Protein AF-A0AAV2AM81-F1 (afdb_monomer_lite)

Organism: NCBI:txid280406

Foldseek 3Di:
DPPVVVVVVVVVVVVVVVVVVVVVVVVVVVPPPVVPVVVPDPQDAAAPDQDPDPVNNVRYDDHDDDDDCVVVVVVVVVVPDDDPDPPPDDDD

Radius of gyration: 35.67 Å; chains: 1; bounding box: 86×50×82 Å

Secondary structure (DSSP, 8-state):
--HHHHHHHHHHHHHHHHHHHHHHHHHHHHS---TTTTS-PPPP-BSS---SSHHHHTTBPPPPPPP--HHHHHHHHHHTSPP---------

InterPro domains:
  IPR013169 mRNA splicing factor Cwf18-like [PF08315] (9-87)
  IPR013169 mRNA splicing factor Cwf18-like [PTHR31551] (5-90)

Sequence (92 aa):
MDVESTKADEEARKRRERLKNLRNRISENQNGEDENVDEALPKPVFRNYTPLDEDLRLNQLPKPKPESVESEVQEQLEAAKPEPLIEEVEKD

Structure (mmCIF, N/CA/C/O backbone):
data_AF-A0AAV2AM81-F1
#
_entry.id   AF-A0AAV2AM81-F1
#
loop_
_atom_site.group_PDB
_atom_site.id
_atom_site.type_symbol
_atom_site.label_atom_id
_atom_site.label_alt_id
_atom_site.label_comp_id
_atom_site.label_asym_id
_atom_site.label_entity_id
_atom_site.label_seq_id
_atom_site.pdbx_PDB_ins_code
_atom_site.Cartn_x
_atom_site.Cartn_y
_atom_site.Cartn_z
_atom_site.occupancy
_atom_site.B_iso_or_equiv
_atom_site.auth_seq_id
_atom_site.auth_comp_id
_atom_site.auth_asym_id
_atom_site.auth_atom_id
_atom_site.pdbx_PDB_model_num
ATOM 1 N N . MET A 1 1 ? 59.242 2.074 -10.627 1.00 49.72 1 MET A N 1
ATOM 2 C CA . MET A 1 1 ? 58.076 2.843 -10.144 1.00 49.72 1 MET A CA 1
ATOM 3 C C . MET A 1 1 ? 56.806 2.214 -10.725 1.00 49.72 1 MET A C 1
ATOM 5 O O . MET A 1 1 ? 56.129 2.856 -11.507 1.00 49.72 1 MET A O 1
ATOM 9 N N . ASP A 1 2 ? 56.489 0.951 -10.410 1.00 58.41 2 ASP A N 1
ATOM 10 C CA . ASP A 1 2 ? 55.578 0.189 -11.298 1.00 58.41 2 ASP A CA 1
ATOM 11 C C . ASP A 1 2 ? 54.544 -0.685 -10.569 1.00 58.41 2 ASP A C 1
ATOM 13 O O . ASP A 1 2 ? 53.652 -1.234 -11.202 1.00 58.41 2 ASP A O 1
ATOM 17 N N . VAL A 1 3 ? 54.612 -0.807 -9.238 1.00 62.00 3 VAL A N 1
ATOM 18 C CA . VAL A 1 3 ? 53.715 -1.699 -8.471 1.00 62.00 3 VAL A CA 1
ATOM 19 C C . VAL A 1 3 ? 52.370 -1.034 -8.143 1.00 62.00 3 VAL A C 1
ATOM 21 O O . VAL A 1 3 ? 51.341 -1.700 -8.078 1.00 62.00 3 VAL A O 1
ATOM 24 N N . GLU A 1 4 ? 52.343 0.288 -7.959 1.00 61.59 4 GLU A N 1
ATOM 25 C CA . GLU A 1 4 ? 51.088 1.018 -7.718 1.00 61.59 4 GLU A CA 1
ATOM 26 C C . GLU A 1 4 ? 50.270 1.223 -8.997 1.00 61.59 4 GLU A C 1
ATOM 28 O O . GLU A 1 4 ? 49.045 1.135 -8.939 1.00 61.59 4 GLU A O 1
ATOM 33 N N . SER A 1 5 ? 50.923 1.412 -10.154 1.00 66.06 5 SER A N 1
ATOM 34 C CA . SER A 1 5 ? 50.223 1.514 -11.444 1.00 66.06 5 SER A CA 1
ATOM 35 C C . SER A 1 5 ? 49.490 0.217 -11.765 1.00 66.06 5 SER A C 1
ATOM 37 O O . SER A 1 5 ? 48.307 0.247 -12.079 1.00 66.06 5 SER A O 1
ATOM 39 N N . THR A 1 6 ? 50.140 -0.937 -11.593 1.00 74.62 6 THR A N 1
ATOM 40 C CA . THR A 1 6 ? 49.515 -2.237 -11.873 1.00 74.62 6 THR A CA 1
ATOM 41 C C . THR A 1 6 ? 48.354 -2.534 -10.928 1.00 74.62 6 THR A C 1
ATOM 43 O O . THR A 1 6 ? 47.311 -3.007 -11.376 1.00 74.62 6 THR A O 1
ATOM 46 N N . LYS A 1 7 ? 48.475 -2.188 -9.640 1.00 85.88 7 LYS A N 1
ATOM 47 C CA . LYS A 1 7 ? 47.381 -2.319 -8.667 1.00 85.88 7 LYS A CA 1
ATOM 48 C C . LYS A 1 7 ? 46.186 -1.422 -9.016 1.00 85.88 7 LYS A C 1
ATOM 50 O O . LYS A 1 7 ? 45.044 -1.880 -8.955 1.00 85.88 7 LYS A O 1
ATOM 55 N N . ALA A 1 8 ? 46.440 -0.173 -9.406 1.00 88.38 8 ALA A N 1
ATOM 56 C CA . ALA A 1 8 ? 45.399 0.756 -9.843 1.00 88.38 8 ALA A CA 1
ATOM 57 C C . ALA A 1 8 ? 44.722 0.283 -11.144 1.00 88.38 8 ALA A C 1
ATOM 59 O O . ALA A 1 8 ? 43.496 0.335 -11.264 1.00 88.38 8 ALA A O 1
ATOM 60 N N . ASP A 1 9 ? 45.499 -0.251 -12.087 1.00 87.94 9 ASP A N 1
ATOM 61 C CA . ASP A 1 9 ? 45.001 -0.797 -13.350 1.00 87.94 9 ASP A CA 1
ATOM 62 C C . ASP A 1 9 ? 44.141 -2.054 -13.137 1.00 87.94 9 ASP A C 1
ATOM 64 O O . ASP A 1 9 ? 43.086 -2.216 -13.762 1.00 87.94 9 ASP A O 1
ATOM 68 N N . GLU A 1 10 ? 44.541 -2.938 -12.220 1.00 89.75 10 GLU A N 1
ATOM 69 C CA . GLU A 1 10 ? 43.754 -4.107 -11.819 1.00 89.75 10 GLU A CA 1
ATOM 70 C C . GLU A 1 10 ? 42.433 -3.715 -11.148 1.00 89.75 10 GLU A C 1
ATOM 72 O O . GLU A 1 10 ? 41.380 -4.285 -11.455 1.00 89.75 10 GLU A O 1
ATOM 77 N N . GL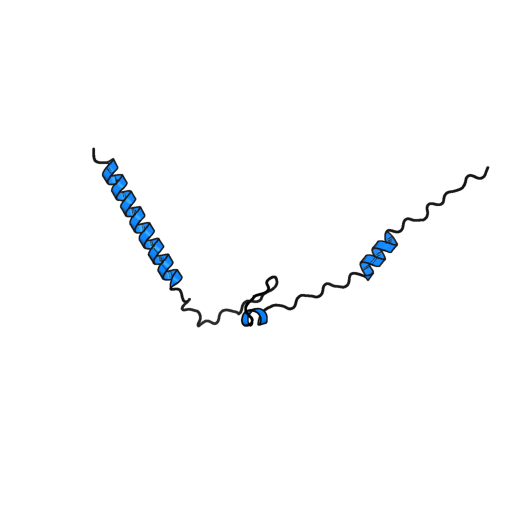U A 1 11 ? 42.456 -2.726 -10.253 1.00 92.44 11 GLU A N 1
ATOM 78 C CA . GLU A 1 11 ? 41.252 -2.222 -9.592 1.00 92.44 11 GLU A CA 1
ATOM 79 C C . GLU A 1 11 ? 40.297 -1.549 -10.590 1.00 92.44 11 GLU A C 1
ATOM 81 O O . GLU A 1 11 ? 39.084 -1.790 -10.562 1.00 92.44 11 GLU A O 1
ATOM 86 N N . ALA A 1 12 ? 40.836 -0.789 -11.548 1.00 94.25 12 ALA A N 1
ATOM 87 C CA . ALA A 1 12 ? 40.061 -0.184 -12.625 1.00 94.25 12 ALA A CA 1
ATOM 88 C C . ALA A 1 12 ? 39.377 -1.239 -13.512 1.00 94.25 12 ALA A C 1
ATOM 90 O O . ALA A 1 12 ? 38.212 -1.064 -13.893 1.00 94.25 12 ALA A O 1
ATOM 91 N N . ARG A 1 13 ? 40.051 -2.362 -13.806 1.00 91.56 13 ARG A N 1
ATOM 92 C CA . ARG A 1 13 ? 39.452 -3.494 -14.540 1.00 91.56 13 ARG A CA 1
ATOM 93 C C . ARG A 1 13 ? 38.325 -4.153 -13.751 1.00 91.56 13 ARG A C 1
ATOM 95 O O . ARG A 1 13 ? 37.225 -4.284 -14.287 1.00 91.56 13 ARG A O 1
ATOM 102 N N . LYS A 1 14 ? 38.543 -4.460 -12.467 1.00 94.44 14 LYS A N 1
ATOM 103 C CA . LYS A 1 14 ? 37.504 -5.028 -11.584 1.00 94.44 14 LYS A CA 1
ATOM 104 C C . LYS A 1 14 ? 36.280 -4.116 -11.488 1.00 94.44 14 LYS A C 1
ATOM 106 O O . LYS A 1 14 ? 35.143 -4.582 -11.567 1.00 94.44 14 LYS A O 1
ATOM 111 N N . ARG A 1 15 ? 36.488 -2.798 -11.370 1.00 94.50 15 ARG A N 1
ATOM 112 C CA . ARG A 1 15 ? 35.398 -1.809 -11.372 1.00 94.50 15 ARG A CA 1
ATOM 113 C C . ARG A 1 15 ? 34.638 -1.816 -12.696 1.00 94.50 15 ARG A C 1
ATOM 115 O O . ARG A 1 15 ? 33.409 -1.792 -12.685 1.00 94.50 15 ARG A O 1
ATOM 122 N N . ARG A 1 16 ? 35.345 -1.867 -13.827 1.00 94.69 16 ARG A N 1
ATOM 123 C CA . ARG A 1 16 ? 34.736 -1.893 -15.163 1.00 94.69 16 ARG A CA 1
ATOM 124 C C . ARG A 1 16 ? 33.874 -3.137 -15.370 1.00 94.69 16 ARG A C 1
ATOM 126 O O . ARG A 1 16 ? 32.750 -3.010 -15.844 1.00 94.69 16 ARG A O 1
ATOM 133 N N . GLU A 1 17 ? 34.359 -4.309 -14.974 1.00 94.94 17 GLU A N 1
ATOM 134 C CA . GLU A 1 17 ? 33.599 -5.563 -15.052 1.00 94.94 17 GLU A CA 1
ATOM 135 C C . GLU A 1 17 ? 32.368 -5.540 -14.145 1.00 94.94 17 GLU A C 1
ATOM 137 O O . GLU A 1 17 ? 31.266 -5.858 -14.592 1.00 94.94 17 GLU A O 1
ATOM 142 N N . ARG A 1 18 ? 32.515 -5.063 -12.902 1.00 95.88 18 ARG A N 1
ATOM 143 C CA . ARG A 1 18 ? 31.387 -4.895 -11.975 1.00 95.88 18 ARG A CA 1
ATOM 144 C C . ARG A 1 18 ? 30.308 -3.981 -12.551 1.00 95.88 18 ARG A C 1
ATOM 146 O O . ARG A 1 18 ? 29.127 -4.310 -12.473 1.00 95.88 18 ARG A O 1
ATOM 153 N N . LEU A 1 19 ? 30.705 -2.849 -13.132 1.00 95.19 19 LEU A N 1
ATOM 154 C CA . LEU A 1 19 ? 29.779 -1.900 -13.753 1.00 95.19 19 LEU A CA 1
ATOM 155 C C . LEU A 1 19 ? 29.127 -2.474 -15.015 1.00 95.19 19 LEU A C 1
ATOM 157 O O . 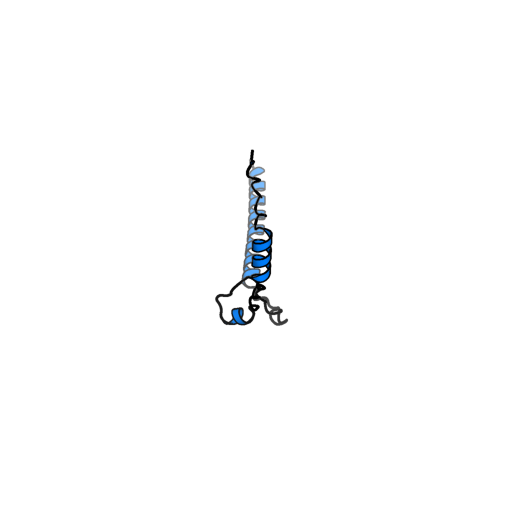LEU A 1 19 ? 27.939 -2.249 -15.227 1.00 95.19 19 LEU A O 1
ATOM 161 N N . LYS A 1 20 ? 29.863 -3.248 -15.822 1.00 94.69 20 LYS A N 1
ATOM 162 C CA . LYS A 1 20 ? 29.311 -3.948 -16.990 1.00 94.69 20 LYS A CA 1
ATOM 163 C C . LYS A 1 20 ? 28.252 -4.971 -16.572 1.00 94.69 20 LYS A C 1
ATOM 165 O O . LYS A 1 20 ? 27.157 -4.953 -17.118 1.00 94.69 20 LYS A O 1
ATOM 170 N N . ASN A 1 21 ? 28.534 -5.787 -15.557 1.00 93.31 21 ASN A N 1
ATOM 171 C CA . ASN A 1 21 ? 27.581 -6.770 -15.034 1.00 93.31 21 ASN A CA 1
ATOM 172 C C . ASN A 1 21 ? 26.352 -6.101 -14.405 1.00 93.31 21 ASN A C 1
ATOM 174 O O . ASN A 1 21 ? 25.235 -6.577 -14.580 1.00 93.31 21 ASN A O 1
ATOM 178 N N . LEU A 1 22 ? 26.543 -4.977 -13.706 1.00 89.50 22 LEU A N 1
ATOM 179 C CA . LEU A 1 22 ? 25.435 -4.195 -13.160 1.00 89.50 22 LEU A CA 1
ATOM 180 C C . LEU A 1 22 ? 24.557 -3.614 -14.274 1.00 89.50 22 LEU A C 1
ATOM 182 O O . LEU A 1 22 ? 23.338 -3.705 -14.190 1.00 89.50 22 LEU A O 1
ATOM 186 N N . ARG A 1 23 ? 25.164 -3.059 -15.330 1.00 91.75 23 ARG A N 1
ATOM 187 C CA . ARG A 1 23 ? 24.433 -2.533 -16.488 1.00 91.75 23 ARG A CA 1
ATOM 188 C C . ARG A 1 23 ? 23.660 -3.634 -17.211 1.00 91.75 23 ARG A C 1
ATOM 190 O O . ARG A 1 23 ? 22.501 -3.407 -17.525 1.00 91.75 23 ARG A O 1
ATOM 197 N N . ASN A 1 24 ? 24.273 -4.801 -17.413 1.00 88.25 24 ASN A N 1
ATOM 198 C CA . ASN A 1 24 ? 23.619 -5.954 -18.030 1.00 88.25 24 ASN A CA 1
ATOM 199 C C . ASN A 1 24 ? 22.416 -6.429 -17.204 1.00 88.25 24 ASN A C 1
ATOM 201 O O . ASN A 1 24 ? 21.334 -6.583 -17.753 1.00 88.25 24 ASN A O 1
ATOM 205 N N . ARG A 1 25 ? 22.567 -6.554 -15.879 1.00 85.31 25 ARG A N 1
ATOM 206 C CA . ARG A 1 25 ? 21.458 -6.916 -14.985 1.00 85.31 25 ARG A CA 1
ATOM 207 C C . ARG A 1 25 ? 20.333 -5.886 -15.014 1.00 85.31 25 ARG A C 1
ATOM 209 O O . ARG A 1 25 ? 19.170 -6.255 -14.991 1.00 85.31 25 ARG A O 1
ATOM 216 N N . ILE A 1 26 ? 20.665 -4.595 -15.043 1.00 85.06 26 ILE A N 1
ATOM 217 C CA . ILE A 1 26 ? 19.657 -3.534 -15.145 1.00 85.06 26 ILE A CA 1
ATOM 218 C C . ILE A 1 26 ? 18.948 -3.609 -16.499 1.00 85.06 26 ILE A C 1
ATOM 220 O O . ILE A 1 26 ? 17.735 -3.487 -16.516 1.00 85.06 26 ILE A O 1
ATOM 224 N N . SER A 1 27 ? 19.656 -3.850 -17.609 1.00 79.38 27 SER A N 1
ATOM 225 C CA . SER A 1 27 ? 19.012 -4.010 -18.919 1.00 79.38 27 SER A CA 1
ATOM 226 C C . SER A 1 27 ? 18.168 -5.281 -19.021 1.00 79.38 27 SER A C 1
ATOM 228 O O . SER A 1 27 ? 17.095 -5.233 -19.604 1.00 79.38 27 SER A O 1
ATOM 230 N N . GLU A 1 28 ? 18.603 -6.393 -18.423 1.00 75.44 28 GLU A N 1
ATOM 231 C CA . GLU A 1 28 ? 17.812 -7.629 -18.322 1.00 75.44 28 GLU A CA 1
ATOM 232 C C . GLU A 1 28 ? 16.553 -7.400 -17.481 1.00 75.44 28 GLU A C 1
ATOM 234 O O . GLU A 1 28 ? 15.468 -7.793 -17.879 1.00 75.44 28 GLU A O 1
ATOM 239 N N . ASN A 1 29 ? 16.671 -6.680 -16.363 1.00 68.19 29 ASN A N 1
ATOM 240 C CA . ASN A 1 29 ? 15.545 -6.368 -15.485 1.00 68.19 29 ASN A CA 1
ATOM 241 C C . ASN A 1 29 ? 14.643 -5.238 -16.023 1.0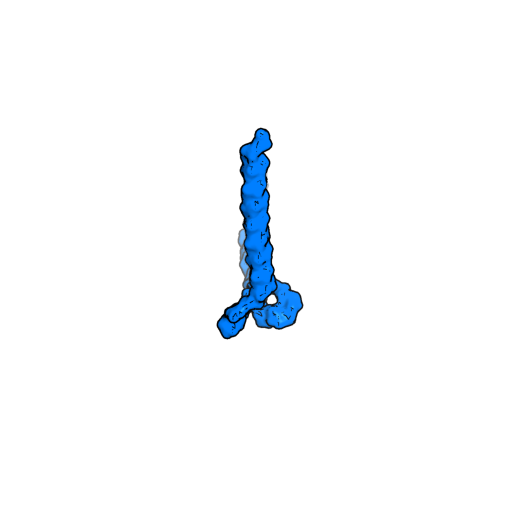0 68.19 29 ASN A C 1
ATOM 243 O O . ASN A 1 29 ? 13.520 -5.088 -15.563 1.00 68.19 29 ASN A O 1
ATOM 247 N N . GLN A 1 30 ? 15.129 -4.422 -16.964 1.00 63.84 30 GLN A N 1
ATOM 248 C CA . GLN A 1 30 ? 14.334 -3.424 -17.696 1.00 63.84 30 GLN A CA 1
ATOM 249 C C . GLN A 1 30 ? 13.587 -4.043 -18.881 1.00 63.84 30 GLN A C 1
ATOM 251 O O . GLN A 1 30 ? 12.515 -3.559 -19.220 1.00 63.84 30 GLN A O 1
ATOM 256 N N . ASN A 1 31 ? 14.138 -5.106 -19.473 1.00 52.84 31 ASN A N 1
ATOM 257 C CA . ASN A 1 31 ? 13.466 -5.940 -20.472 1.00 52.84 31 ASN A CA 1
ATOM 258 C C . ASN A 1 31 ? 12.663 -7.085 -19.844 1.00 52.84 31 ASN A C 1
ATOM 260 O O . ASN A 1 31 ? 12.106 -7.893 -20.577 1.00 52.84 31 ASN A O 1
ATOM 264 N N . GLY A 1 32 ? 12.607 -7.159 -18.511 1.00 51.62 32 GLY A N 1
ATOM 265 C CA . GLY A 1 32 ? 11.697 -8.025 -17.779 1.00 51.62 32 GLY A CA 1
ATOM 266 C C . GLY A 1 32 ? 10.263 -7.531 -17.940 1.00 51.62 32 GLY A C 1
ATOM 267 O O . GLY A 1 32 ? 9.647 -7.077 -16.980 1.00 51.62 32 GLY A O 1
ATOM 268 N N . GLU A 1 33 ? 9.725 -7.629 -19.157 1.00 54.94 33 GLU A N 1
ATOM 269 C CA . GLU A 1 33 ? 8.405 -8.227 -19.282 1.00 54.94 33 GLU A CA 1
ATOM 270 C C . GLU A 1 33 ? 8.529 -9.550 -18.534 1.00 54.94 33 GLU A C 1
ATOM 272 O O . GLU A 1 33 ? 9.322 -10.415 -18.894 1.00 54.94 33 GLU A O 1
ATOM 277 N N . ASP A 1 34 ? 7.909 -9.600 -17.363 1.00 55.66 34 ASP A N 1
ATOM 278 C CA . ASP A 1 34 ? 7.917 -10.755 -16.487 1.00 55.66 34 ASP A CA 1
ATOM 279 C C . ASP A 1 34 ? 7.335 -11.923 -17.292 1.00 55.66 34 ASP A C 1
ATOM 281 O O . ASP A 1 34 ? 6.127 -12.062 -17.365 1.00 55.66 34 ASP A O 1
ATOM 285 N N . GLU A 1 35 ? 8.147 -12.736 -17.976 1.00 53.28 35 GLU A N 1
ATOM 286 C CA . GLU A 1 35 ? 7.680 -13.827 -18.859 1.00 53.28 35 GLU A CA 1
ATOM 287 C C . GLU A 1 35 ? 6.892 -14.928 -18.098 1.00 53.28 35 GLU A C 1
ATOM 289 O O . GLU A 1 35 ? 6.554 -15.963 -18.660 1.00 53.28 35 GLU A O 1
ATOM 294 N N . ASN A 1 36 ? 6.553 -14.693 -16.824 1.00 51.12 36 ASN A N 1
ATOM 295 C CA . ASN A 1 36 ? 5.590 -15.441 -16.021 1.00 51.12 36 ASN A CA 1
ATOM 296 C C . ASN A 1 36 ? 4.243 -14.701 -15.830 1.00 51.12 36 ASN A C 1
ATOM 298 O O . ASN A 1 36 ? 3.501 -15.047 -14.913 1.00 51.12 36 ASN A O 1
ATOM 302 N N . VAL A 1 37 ? 3.867 -13.710 -16.660 1.00 54.72 37 VAL A N 1
ATOM 303 C CA . VAL A 1 37 ? 2.501 -13.122 -16.592 1.00 54.72 37 VAL A CA 1
ATOM 304 C C . VAL A 1 37 ? 1.397 -14.128 -16.974 1.00 54.72 37 VAL A C 1
ATOM 306 O O . VAL A 1 37 ? 0.219 -13.864 -16.727 1.00 54.72 37 VAL A O 1
ATOM 309 N N . ASP A 1 38 ? 1.752 -15.285 -17.544 1.00 54.47 38 ASP A N 1
ATOM 310 C CA . ASP A 1 38 ? 0.802 -16.344 -17.915 1.00 54.47 38 ASP A CA 1
ATOM 311 C C . ASP A 1 38 ? 0.312 -17.178 -16.714 1.00 54.47 38 ASP A C 1
ATOM 313 O O . ASP A 1 38 ? -0.769 -17.772 -16.769 1.00 54.47 38 ASP A O 1
ATOM 317 N N . GLU A 1 39 ? 1.033 -17.173 -15.587 1.00 62.16 39 GLU A N 1
ATOM 318 C CA . GLU A 1 39 ? 0.485 -17.622 -14.305 1.00 62.16 39 GLU A CA 1
ATOM 319 C C . GLU A 1 39 ? -0.215 -16.433 -13.649 1.00 62.16 39 GLU A C 1
ATOM 321 O O . GLU A 1 39 ? 0.377 -15.697 -12.866 1.00 62.16 39 GLU A O 1
ATOM 326 N N . ALA A 1 40 ? -1.479 -16.219 -14.031 1.00 75.56 40 ALA A N 1
ATOM 327 C CA . ALA A 1 40 ? -2.302 -15.080 -13.629 1.00 75.56 40 ALA A CA 1
ATOM 328 C C . ALA A 1 40 ? -2.105 -14.689 -12.150 1.00 75.56 40 ALA A C 1
ATOM 330 O O . ALA A 1 40 ? -2.703 -15.276 -11.241 1.00 75.56 40 ALA A O 1
ATOM 331 N N . LEU A 1 41 ? -1.272 -13.668 -11.920 1.00 78.62 41 LEU A N 1
ATOM 332 C CA . LEU A 1 41 ? -1.033 -13.130 -10.591 1.00 78.62 41 LEU A CA 1
ATOM 333 C C . LEU A 1 41 ? -2.367 -12.656 -9.997 1.00 78.62 41 LEU A C 1
ATOM 335 O O . LEU A 1 41 ? -3.220 -12.112 -10.712 1.00 78.62 41 LEU A O 1
ATOM 339 N N . PRO A 1 42 ? -2.580 -12.838 -8.683 1.00 83.06 42 PRO A N 1
ATOM 340 C CA . PRO A 1 42 ? -3.795 -12.367 -8.045 1.00 83.06 42 PRO A CA 1
ATOM 341 C C . PRO A 1 42 ? -3.922 -10.850 -8.217 1.00 83.06 42 PRO A C 1
ATOM 343 O O . PRO A 1 42 ? -2.978 -10.094 -7.980 1.00 83.06 42 PRO A O 1
ATOM 346 N N . LYS A 1 43 ? -5.115 -10.402 -8.620 1.00 85.38 43 LYS A N 1
ATOM 347 C CA . LYS A 1 43 ? -5.400 -8.979 -8.828 1.00 85.38 43 LYS A CA 1
ATOM 348 C C . LYS A 1 43 ? -5.197 -8.189 -7.522 1.00 85.38 43 LYS A C 1
ATOM 350 O O . LYS A 1 43 ? -5.618 -8.657 -6.460 1.00 85.38 43 LYS A O 1
ATOM 355 N N . PRO A 1 44 ? -4.595 -6.988 -7.580 1.00 86.75 44 PRO A N 1
ATOM 356 C CA . PRO A 1 44 ? -4.337 -6.179 -6.394 1.00 86.75 44 PRO A CA 1
ATOM 357 C C . PRO A 1 44 ? -5.640 -5.647 -5.788 1.00 86.75 44 PRO A C 1
ATOM 359 O O . PRO A 1 44 ? -6.521 -5.205 -6.517 1.00 86.75 44 PRO A O 1
ATOM 362 N N . VAL A 1 45 ? -5.739 -5.632 -4.454 1.00 91.12 45 VAL A N 1
ATOM 363 C CA . VAL A 1 45 ? -6.894 -5.090 -3.715 1.00 91.12 45 VAL A CA 1
ATOM 364 C C . VAL A 1 45 ? -6.479 -3.846 -2.928 1.00 91.12 45 VAL A C 1
ATOM 366 O O . VAL A 1 45 ? -5.612 -3.911 -2.053 1.00 91.12 45 VAL A O 1
ATOM 369 N N . PHE A 1 46 ? -7.122 -2.706 -3.193 1.00 91.81 46 PHE A N 1
ATOM 370 C CA . PHE A 1 46 ? -6.729 -1.419 -2.609 1.00 91.81 46 PHE A CA 1
ATOM 371 C C . PHE A 1 46 ? -7.572 -1.060 -1.376 1.00 91.81 46 PHE A C 1
ATOM 373 O O . PHE A 1 46 ? -8.764 -0.783 -1.485 1.00 91.81 46 PHE A O 1
ATOM 380 N N . ARG A 1 47 ? -6.937 -1.035 -0.192 1.00 91.00 47 ARG A N 1
ATOM 381 C CA . ARG A 1 47 ? -7.566 -0.659 1.097 1.00 91.00 47 ARG A CA 1
ATOM 382 C C . ARG A 1 47 ? -7.441 0.839 1.399 1.00 91.00 47 ARG A C 1
ATOM 384 O O . ARG A 1 47 ? -8.437 1.504 1.649 1.00 91.00 47 ARG A O 1
ATOM 391 N N . ASN A 1 48 ? -6.210 1.361 1.339 1.00 89.38 48 ASN A N 1
ATOM 392 C CA . ASN A 1 48 ? -5.864 2.728 1.767 1.00 89.38 48 ASN A CA 1
ATOM 393 C C . ASN A 1 48 ? -5.465 3.659 0.609 1.00 89.38 48 ASN A C 1
ATOM 395 O O . ASN A 1 48 ? -5.109 4.811 0.838 1.00 89.38 48 ASN A O 1
ATOM 399 N N . TYR A 1 49 ? -5.496 3.169 -0.631 1.00 90.38 49 TYR A N 1
ATOM 400 C CA . TYR A 1 49 ? -5.078 3.911 -1.819 1.00 90.38 49 TYR A CA 1
ATOM 401 C C . TYR A 1 49 ? -6.242 4.049 -2.800 1.00 90.38 49 TYR A C 1
ATOM 403 O O . TYR A 1 49 ? -7.070 3.144 -2.907 1.00 90.38 49 TYR A O 1
ATOM 411 N N . THR A 1 50 ? -6.315 5.189 -3.492 1.00 88.75 50 THR A N 1
ATOM 412 C CA . THR A 1 50 ? -7.288 5.431 -4.565 1.00 88.75 50 THR A CA 1
ATOM 413 C C . THR A 1 50 ? -6.525 5.573 -5.876 1.00 88.75 50 THR A C 1
ATOM 415 O O . THR A 1 50 ? -5.912 6.620 -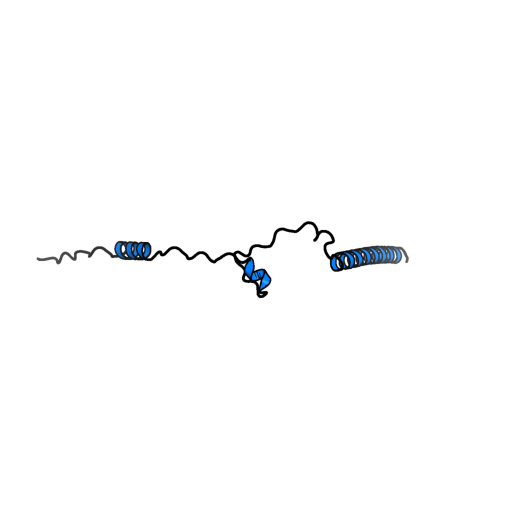6.088 1.00 88.75 50 THR A O 1
ATOM 418 N N . PRO A 1 51 ? -6.529 4.536 -6.729 1.00 92.25 51 PRO A N 1
ATOM 419 C CA . PRO A 1 51 ? -5.891 4.608 -8.033 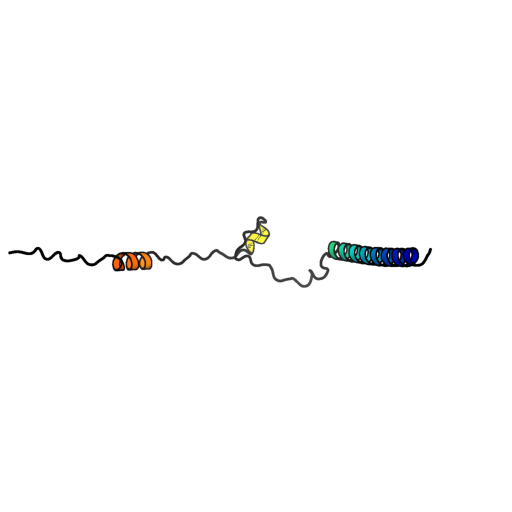1.00 92.25 51 PRO A CA 1
ATOM 420 C C . PRO A 1 51 ? -6.507 5.709 -8.904 1.00 92.25 51 PRO A C 1
ATOM 422 O O . PRO A 1 51 ? -7.705 6.004 -8.808 1.00 92.25 51 PRO A O 1
ATOM 425 N N . LEU A 1 52 ? -5.671 6.320 -9.746 1.00 90.50 52 LEU A N 1
ATOM 426 C CA . LEU A 1 52 ? -6.123 7.280 -10.756 1.00 90.50 52 LEU A CA 1
ATOM 427 C C . LEU A 1 52 ? -6.772 6.566 -11.947 1.00 90.50 52 LEU A C 1
ATOM 429 O O . LEU A 1 52 ? -7.758 7.057 -12.483 1.00 90.50 52 LEU A O 1
ATOM 433 N N . ASP A 1 53 ? -6.221 5.412 -12.314 1.00 91.12 53 ASP A N 1
ATOM 434 C CA . ASP A 1 53 ? -6.678 4.590 -13.427 1.00 91.12 53 ASP 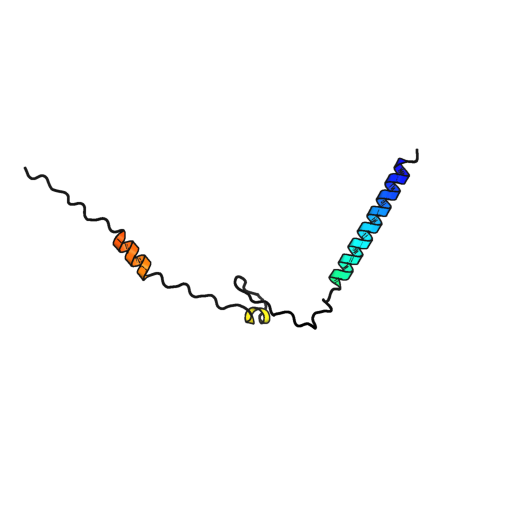A CA 1
ATOM 435 C C . ASP A 1 53 ? -8.022 3.906 -13.135 1.00 91.12 53 ASP A C 1
ATOM 437 O O . ASP A 1 53 ? -8.244 3.395 -12.032 1.00 91.12 53 ASP A O 1
ATOM 441 N N . GLU A 1 54 ? -8.918 3.898 -14.119 1.00 85.94 54 GLU A N 1
ATOM 442 C CA . GLU A 1 54 ? -10.303 3.445 -13.960 1.00 85.94 54 GLU A CA 1
ATOM 443 C C . GLU A 1 54 ? -10.386 1.937 -13.707 1.00 85.94 54 GLU A C 1
ATOM 445 O O . GLU A 1 54 ? -11.120 1.502 -12.814 1.00 85.94 54 GLU A O 1
ATOM 450 N N . ASP A 1 55 ? -9.555 1.152 -14.391 1.00 87.06 55 ASP A N 1
ATOM 451 C CA . ASP A 1 55 ? -9.525 -0.306 -14.256 1.00 87.06 55 ASP A CA 1
ATOM 452 C C . ASP A 1 55 ? -9.032 -0.743 -12.869 1.00 87.06 55 ASP A C 1
ATOM 454 O O . ASP A 1 55 ? -9.547 -1.690 -12.266 1.00 87.06 55 ASP A O 1
ATOM 458 N N . LEU A 1 56 ? -8.068 -0.016 -12.300 1.00 86.31 56 LEU A N 1
ATOM 459 C CA . LEU A 1 56 ? -7.549 -0.291 -10.959 1.00 86.31 56 LEU A CA 1
ATOM 460 C C . LEU A 1 56 ? -8.542 0.090 -9.855 1.00 86.31 56 LEU A C 1
ATOM 462 O O . LEU A 1 56 ? -8.565 -0.552 -8.800 1.00 86.31 56 LEU A O 1
ATOM 466 N N . ARG A 1 57 ? -9.391 1.099 -10.087 1.00 86.00 57 ARG A N 1
ATOM 467 C CA . ARG A 1 57 ? -10.434 1.514 -9.133 1.00 86.00 57 ARG A CA 1
ATOM 468 C C . ARG A 1 57 ? -11.499 0.443 -8.927 1.00 86.00 57 ARG A C 1
ATOM 470 O O . ARG A 1 57 ? -12.061 0.381 -7.836 1.00 86.00 57 ARG A O 1
ATOM 477 N N . LEU A 1 58 ? -11.733 -0.431 -9.908 1.00 85.19 58 LEU A N 1
ATOM 478 C CA . LEU A 1 58 ? -12.657 -1.565 -9.770 1.00 85.19 58 LEU A CA 1
ATOM 479 C C . LEU A 1 58 ? -12.232 -2.541 -8.663 1.00 85.19 58 LEU A C 1
ATOM 481 O O . LEU A 1 58 ? -13.080 -3.212 -8.080 1.00 85.19 58 LEU A O 1
ATOM 485 N N . ASN A 1 59 ? -10.938 -2.585 -8.333 1.00 86.19 59 ASN A N 1
ATOM 486 C CA . ASN A 1 59 ? -10.403 -3.425 -7.260 1.00 86.19 59 ASN A CA 1
ATOM 487 C C . ASN A 1 59 ? -10.228 -2.666 -5.927 1.00 86.19 59 ASN A C 1
ATOM 489 O O . ASN A 1 59 ? -9.538 -3.137 -5.014 1.00 86.19 59 ASN A O 1
ATOM 493 N N . GLN A 1 60 ? -10.811 -1.470 -5.799 1.00 89.19 60 GLN A N 1
ATOM 494 C CA . GLN A 1 60 ? -10.817 -0.723 -4.545 1.00 89.19 60 GLN A CA 1
ATOM 495 C C . GLN A 1 60 ? -11.892 -1.265 -3.597 1.00 89.19 60 GLN A C 1
ATOM 497 O O . GLN A 1 60 ? -13.048 -1.448 -3.977 1.00 89.19 60 GLN A O 1
ATOM 502 N N . LEU A 1 61 ? -11.524 -1.491 -2.334 1.00 86.69 61 LEU A N 1
ATOM 503 C CA . LEU A 1 61 ? -12.489 -1.890 -1.313 1.00 86.69 61 LEU A CA 1
ATOM 504 C C . LEU A 1 61 ? -13.412 -0.718 -0.950 1.00 86.69 61 LEU A C 1
ATOM 506 O O . LEU A 1 61 ? -12.945 0.422 -0.836 1.00 86.69 61 LEU A O 1
ATOM 510 N N . PRO A 1 62 ? -14.709 -0.980 -0.709 1.00 86.12 62 PRO A N 1
ATOM 511 C CA . PRO A 1 62 ? -15.611 0.044 -0.214 1.00 86.12 62 PRO A CA 1
ATOM 512 C C . PRO A 1 62 ? -15.108 0.536 1.143 1.00 86.12 62 PRO A C 1
ATOM 514 O O . PRO A 1 62 ? -14.772 -0.257 2.027 1.00 86.12 62 PRO A O 1
ATOM 517 N N . LYS A 1 63 ? -15.050 1.860 1.311 1.00 82.12 63 LYS A N 1
ATOM 518 C CA . LYS A 1 63 ? -14.670 2.449 2.595 1.00 82.12 63 LYS A CA 1
ATOM 519 C C . LYS A 1 63 ? -15.728 2.069 3.635 1.00 82.12 63 LYS A C 1
ATOM 521 O O . LYS A 1 63 ? -16.913 2.310 3.381 1.00 82.12 63 LYS A O 1
ATOM 526 N N . PRO A 1 64 ? -15.333 1.489 4.782 1.00 80.12 64 PRO A N 1
ATOM 527 C CA . PRO A 1 64 ? -16.285 1.216 5.843 1.00 80.12 64 PRO A CA 1
ATOM 528 C C . PRO A 1 64 ? -16.873 2.545 6.315 1.00 80.12 64 PRO A C 1
ATOM 530 O O . PRO A 1 64 ? -16.145 3.525 6.497 1.00 80.12 64 PRO A O 1
ATOM 533 N N . LYS A 1 65 ? -18.195 2.588 6.492 1.00 82.00 65 LYS A N 1
ATOM 534 C CA . LYS A 1 65 ? -18.805 3.682 7.245 1.00 82.00 65 LYS A CA 1
ATOM 535 C C . LYS A 1 65 ? -18.382 3.486 8.703 1.00 82.00 65 LYS A C 1
ATOM 537 O O . LYS A 1 65 ? -18.575 2.375 9.200 1.00 82.00 65 LYS A O 1
ATOM 542 N N . PRO A 1 66 ? -17.769 4.488 9.355 1.00 82.00 66 PRO A N 1
ATOM 543 C CA . PRO A 1 66 ? -17.542 4.399 10.787 1.00 82.00 66 PRO A CA 1
ATOM 544 C C . PRO A 1 66 ? -18.891 4.218 11.484 1.00 82.00 66 PRO A C 1
ATOM 546 O O . PRO A 1 66 ? -19.919 4.697 10.996 1.00 82.00 66 PRO A O 1
ATOM 549 N N . GLU A 1 67 ? -18.879 3.483 12.589 1.00 83.69 67 GLU A N 1
ATOM 550 C CA . GLU A 1 67 ? -20.051 3.362 13.442 1.00 83.69 67 GLU A CA 1
ATOM 551 C C . GLU A 1 67 ? -20.449 4.748 13.965 1.00 83.69 67 GLU A C 1
ATOM 553 O O . GLU A 1 67 ? -19.601 5.618 14.183 1.00 83.69 67 GLU A O 1
ATOM 558 N N . SER A 1 68 ? -21.755 4.970 14.086 1.00 85.75 68 SER A N 1
ATOM 559 C CA . SER A 1 68 ? -22.293 6.184 14.688 1.00 85.75 68 SER A CA 1
ATOM 560 C C . SER A 1 68 ? -21.990 6.132 16.184 1.00 85.75 68 SER A C 1
ATOM 562 O O . SER A 1 68 ? -22.484 5.262 16.893 1.00 85.75 68 SER A O 1
ATOM 564 N N . VAL A 1 69 ? -21.160 7.063 16.653 1.00 90.31 69 VAL A N 1
ATOM 565 C CA . VAL A 1 69 ? -20.810 7.208 18.076 1.00 90.31 69 VAL A CA 1
ATOM 566 C C . VAL A 1 69 ? -21.649 8.289 18.761 1.00 90.31 69 VAL A C 1
ATOM 568 O O . VAL A 1 69 ? -21.320 8.738 19.854 1.00 90.31 69 VAL A O 1
ATOM 571 N N . GLU A 1 70 ? -22.741 8.741 18.131 1.00 87.56 70 GLU A N 1
ATOM 572 C CA . GLU A 1 70 ? -23.562 9.834 18.664 1.00 87.56 70 GLU A CA 1
ATOM 573 C C . GLU A 1 70 ? -24.143 9.508 20.050 1.00 87.56 70 GLU A C 1
ATOM 575 O O . GLU A 1 70 ? -24.142 10.371 20.929 1.00 87.56 70 GLU A O 1
ATOM 580 N N . SER A 1 71 ? -24.583 8.265 20.272 1.00 85.75 71 SER A N 1
ATOM 581 C CA . SER A 1 71 ? -25.103 7.821 21.571 1.00 85.75 71 SER A CA 1
ATOM 582 C C . SER A 1 71 ? -24.027 7.803 22.655 1.00 85.75 71 SER A C 1
ATOM 584 O O . SER A 1 71 ? -24.271 8.275 23.762 1.00 85.75 71 SER A O 1
ATOM 586 N N . GLU A 1 72 ? -22.828 7.314 22.328 1.00 87.31 72 GLU A N 1
ATOM 587 C CA . GLU A 1 72 ? -21.699 7.252 23.265 1.00 87.31 72 GLU A CA 1
ATOM 588 C C . GLU A 1 72 ? -21.232 8.658 23.661 1.00 87.31 72 GLU A C 1
ATOM 590 O O . GLU A 1 72 ? -20.957 8.932 24.829 1.00 87.31 72 GLU A O 1
ATOM 595 N N . VAL A 1 73 ? -21.193 9.580 22.695 1.00 90.69 73 VAL A N 1
ATOM 596 C CA . VAL A 1 73 ? -20.846 10.986 22.937 1.00 90.69 73 VAL A CA 1
ATOM 597 C C . VAL A 1 73 ? -21.885 11.654 23.837 1.00 90.69 73 VAL A C 1
ATOM 599 O O . VAL A 1 73 ? -21.517 12.401 24.744 1.00 90.69 73 VAL A O 1
ATOM 602 N N . GLN A 1 74 ? -23.176 11.389 23.622 1.00 90.25 74 GLN A N 1
ATOM 603 C CA . GLN A 1 74 ? -24.232 11.945 24.465 1.00 90.25 74 GLN A CA 1
ATOM 604 C C . GLN A 1 74 ? -24.155 11.415 25.904 1.00 90.25 74 GLN A C 1
ATOM 606 O O . GLN A 1 74 ? -24.245 12.205 26.844 1.00 90.25 74 GLN A O 1
ATOM 611 N N . GLU A 1 75 ? -23.931 10.114 26.080 1.00 89.12 75 GLU A N 1
ATOM 612 C CA . GLU A 1 75 ? -23.772 9.495 27.400 1.00 89.12 75 GLU A CA 1
ATOM 613 C C . GLU A 1 75 ? -22.580 10.094 28.163 1.00 89.12 75 GLU A C 1
ATOM 615 O O . GLU A 1 75 ? -22.708 10.481 29.325 1.00 89.12 75 GLU A O 1
ATOM 620 N N . GLN A 1 76 ? -21.436 10.271 27.494 1.00 90.00 76 GLN A N 1
ATOM 621 C CA . GLN A 1 76 ? -20.256 10.898 28.096 1.00 90.00 76 GLN A CA 1
ATOM 622 C C . GLN A 1 76 ? -20.490 12.367 28.467 1.00 90.00 76 GLN A C 1
ATOM 624 O O . GLN A 1 76 ? -20.014 12.822 29.508 1.00 90.00 76 GLN A O 1
ATOM 629 N N . LEU A 1 77 ? -21.236 13.116 27.649 1.00 90.94 77 LEU A N 1
ATOM 630 C CA . LEU A 1 77 ? -21.599 14.504 27.946 1.00 90.94 77 LEU A CA 1
ATOM 631 C C . LEU A 1 77 ? -22.536 14.615 29.150 1.00 90.94 77 LEU A C 1
ATOM 633 O O . LEU A 1 77 ? -22.434 15.572 29.913 1.00 90.94 77 LEU A O 1
ATOM 637 N N . GLU A 1 78 ? -23.454 13.666 29.321 1.00 86.81 78 GLU A N 1
ATOM 638 C CA . GLU A 1 78 ? -24.339 13.611 30.483 1.00 86.81 78 GLU A CA 1
ATOM 639 C C . GLU A 1 78 ? -23.581 13.215 31.752 1.00 86.81 78 GLU A C 1
ATOM 641 O O . GLU A 1 78 ? -23.751 13.877 32.775 1.00 86.81 78 GLU A O 1
ATOM 646 N N . ALA A 1 79 ? -22.687 12.227 31.670 1.00 86.88 79 ALA A N 1
ATOM 647 C CA . ALA A 1 79 ? -21.828 11.810 32.778 1.00 86.88 79 ALA A CA 1
ATOM 648 C C . ALA A 1 79 ? -20.823 12.895 33.210 1.00 86.88 79 ALA A C 1
ATOM 650 O O . ALA A 1 79 ? -20.423 12.946 34.370 1.00 86.88 79 ALA A O 1
ATOM 651 N N . ALA A 1 80 ? -20.421 13.776 32.290 1.00 86.50 80 ALA A N 1
ATOM 652 C CA . ALA A 1 80 ? -19.528 14.896 32.574 1.00 86.50 80 ALA A CA 1
ATOM 653 C C . ALA A 1 80 ? -20.234 16.113 33.204 1.00 86.50 80 ALA A C 1
ATOM 655 O O . ALA A 1 80 ? -19.560 17.092 33.537 1.00 86.50 80 ALA A O 1
ATOM 656 N N . LYS A 1 81 ? -21.568 16.097 33.364 1.00 84.19 81 LYS A N 1
ATOM 657 C CA . LYS A 1 81 ? -22.285 17.182 34.050 1.00 84.19 81 LYS A CA 1
ATOM 658 C C . LYS A 1 81 ? -21.939 17.132 35.544 1.00 84.19 81 LYS A C 1
ATOM 660 O O . LYS A 1 81 ? -22.250 16.132 36.188 1.00 84.19 81 LYS A O 1
ATOM 665 N N . PRO A 1 82 ? -21.309 18.180 36.105 1.00 79.38 82 PRO A N 1
ATOM 666 C CA . PRO A 1 82 ? -20.986 18.198 37.525 1.00 79.38 82 PRO A CA 1
ATOM 667 C C . PRO A 1 82 ? -22.274 18.184 38.352 1.00 79.38 82 PRO A C 1
ATOM 669 O O . PRO A 1 82 ? -23.254 18.844 37.989 1.00 79.38 82 PRO A O 1
ATOM 672 N N . GLU A 1 83 ? -22.270 17.451 39.468 1.00 76.81 83 GLU A N 1
ATOM 673 C CA . GLU A 1 83 ? -23.353 17.546 40.445 1.00 76.81 83 GLU A CA 1
ATOM 674 C C . GLU A 1 83 ? -23.472 19.002 40.920 1.00 76.81 83 GLU A C 1
ATOM 676 O O . GLU A 1 83 ? -22.446 19.657 41.150 1.00 76.81 83 GLU A O 1
ATOM 681 N N . PRO A 1 84 ? -24.699 19.543 41.041 1.00 72.38 84 PRO A N 1
ATOM 682 C CA . PRO A 1 84 ? -24.884 20.879 41.576 1.00 72.38 84 PRO A CA 1
ATOM 683 C C . PRO A 1 84 ? -24.364 20.887 43.013 1.00 72.38 84 PRO A C 1
ATOM 685 O O . PRO A 1 84 ? -24.954 20.271 43.901 1.00 72.38 84 PRO A O 1
ATOM 688 N N . LEU A 1 85 ? -23.236 21.565 43.224 1.00 73.44 85 LEU A N 1
ATOM 689 C CA . LEU A 1 85 ? -22.672 21.788 44.545 1.00 73.44 85 LEU A CA 1
ATOM 690 C C . LEU A 1 85 ? -23.721 22.563 45.350 1.00 73.44 85 LEU A C 1
ATOM 692 O O . LEU A 1 85 ? -24.060 23.695 45.005 1.00 73.44 85 LEU A O 1
ATOM 696 N N . ILE A 1 86 ? -24.299 21.926 46.367 1.00 70.06 86 ILE A N 1
ATOM 697 C CA . ILE A 1 86 ? -25.250 22.582 47.260 1.00 70.06 86 ILE A CA 1
ATOM 698 C C . ILE A 1 86 ? -24.444 23.604 48.062 1.00 70.06 86 ILE A C 1
ATOM 700 O O . ILE A 1 86 ? -23.685 23.238 48.956 1.00 70.06 86 ILE A O 1
ATOM 704 N N . GLU A 1 87 ? -24.584 24.884 47.723 1.00 70.12 87 GLU A N 1
ATOM 705 C CA . GLU A 1 87 ? -24.179 25.969 48.610 1.00 70.12 87 GLU A CA 1
ATOM 706 C C . GLU A 1 87 ? -25.180 25.989 49.767 1.00 70.12 87 GLU A C 1
ATOM 708 O O . GLU A 1 87 ? -26.273 26.554 49.672 1.00 70.12 87 GLU A O 1
ATOM 713 N N . GLU A 1 88 ? -24.834 25.297 50.853 1.00 68.81 88 GLU A N 1
ATOM 714 C CA . GLU A 1 88 ? -25.471 25.517 52.145 1.00 68.81 88 GLU A CA 1
ATOM 715 C C . GLU A 1 88 ? -25.241 26.983 52.518 1.00 68.81 88 GLU A C 1
ATOM 717 O O . GLU A 1 88 ? -24.160 27.393 52.935 1.00 68.81 88 GLU A O 1
ATOM 722 N N . VAL A 1 89 ? -26.265 27.803 52.287 1.00 71.88 89 VAL A N 1
ATOM 723 C CA . VAL A 1 89 ? -26.298 29.186 52.746 1.00 71.88 89 VAL A CA 1
ATOM 724 C C . VAL A 1 89 ? -26.354 29.128 54.269 1.00 71.88 89 VAL A C 1
ATOM 726 O O . VAL A 1 89 ? -27.387 28.737 54.818 1.00 71.88 89 VAL A O 1
ATOM 729 N N . GLU A 1 90 ? -25.253 29.485 54.936 1.00 67.31 90 GLU A N 1
ATOM 730 C CA . GLU A 1 90 ? -25.198 29.678 56.387 1.00 67.31 90 GLU A CA 1
ATOM 731 C C . GLU A 1 90 ? -26.292 30.678 56.785 1.00 67.31 90 GLU A C 1
ATOM 733 O O . GLU A 1 90 ? -26.178 31.893 56.617 1.00 67.31 90 GLU A O 1
ATOM 738 N N . LYS A 1 91 ? -27.415 30.137 57.256 1.00 66.31 91 LYS A N 1
ATOM 739 C CA . LYS A 1 91 ? -28.361 30.863 58.085 1.00 66.31 91 LYS A CA 1
ATOM 740 C C . LYS A 1 91 ? -27.838 30.750 59.505 1.00 66.31 91 LYS A C 1
ATOM 742 O O . LYS A 1 91 ? -27.972 29.671 60.066 1.00 66.31 91 LYS A O 1
ATOM 747 N N . ASP A 1 92 ? -27.250 31.826 60.018 1.00 60.84 92 ASP A N 1
ATOM 748 C CA . ASP A 1 92 ? -27.452 32.353 61.378 1.00 60.84 92 ASP A CA 1
ATOM 749 C C . ASP A 1 92 ? -26.769 33.723 61.539 1.00 60.84 92 ASP A C 1
ATOM 751 O O . ASP A 1 92 ? -25.606 33.881 61.102 1.00 60.84 92 ASP A O 1
#

pLDDT: mean 80.45, std 12.84, range [49.72, 95.88]